Protein AF-A0A8F7GQS1-F1 (afdb_monomer_lite)

Structure (mmCIF, N/CA/C/O backbone):
data_AF-A0A8F7GQS1-F1
#
_entry.id   AF-A0A8F7GQS1-F1
#
loop_
_atom_site.group_PDB
_atom_site.id
_atom_site.type_symbol
_atom_site.label_atom_id
_atom_site.label_alt_id
_atom_site.label_comp_id
_atom_site.label_asym_id
_atom_site.label_entity_id
_atom_site.label_seq_id
_atom_site.pdbx_PDB_ins_code
_atom_site.Cartn_x
_atom_site.Cartn_y
_atom_site.Cartn_z
_atom_site.occupancy
_atom_site.B_iso_or_equiv
_atom_site.auth_seq_id
_atom_site.auth_comp_id
_atom_site.auth_asym_id
_atom_site.auth_atom_id
_atom_site.pdbx_PDB_model_num
ATOM 1 N N . CYS A 1 1 ? 7.422 9.174 -10.829 1.00 94.38 1 CYS A N 1
ATOM 2 C CA . CYS A 1 1 ? 8.753 9.356 -10.224 1.00 94.38 1 CYS A CA 1
ATOM 3 C C . CYS A 1 1 ? 9.447 10.509 -10.939 1.00 94.38 1 CYS A C 1
ATOM 5 O O . CYS A 1 1 ? 9.785 10.353 -12.108 1.00 94.38 1 CYS A O 1
ATOM 7 N N . PRO A 1 2 ? 9.610 11.667 -10.283 1.00 95.25 2 PRO A N 1
ATOM 8 C CA . PRO A 1 2 ? 10.111 12.886 -10.923 1.00 95.25 2 PRO A CA 1
ATOM 9 C C . PRO A 1 2 ? 11.571 12.794 -11.381 1.00 95.25 2 PRO A C 1
ATOM 11 O O . PRO A 1 2 ? 11.984 13.604 -12.197 1.00 95.25 2 PRO A O 1
ATOM 14 N N . TYR A 1 3 ? 12.342 11.815 -10.894 1.00 97.25 3 TYR A N 1
ATOM 15 C CA . TYR A 1 3 ? 13.741 11.667 -11.287 1.00 97.25 3 TYR A CA 1
ATOM 16 C C . TYR A 1 3 ? 13.876 11.170 -12.739 1.00 97.25 3 TYR A C 1
ATOM 18 O O . TYR A 1 3 ? 14.444 11.858 -13.579 1.00 97.25 3 TYR A O 1
ATOM 26 N N . HIS A 1 4 ? 13.296 10.010 -13.057 1.00 95.44 4 HIS A N 1
ATOM 27 C CA . HIS A 1 4 ? 13.436 9.380 -14.380 1.00 95.44 4 HIS A CA 1
ATOM 28 C C . HIS A 1 4 ? 12.099 9.149 -15.089 1.0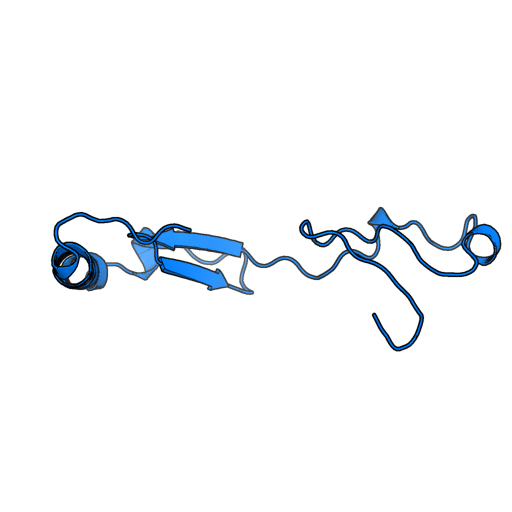0 95.44 4 HIS A C 1
ATOM 30 O O . HIS A 1 4 ? 12.016 8.325 -15.988 1.00 95.44 4 HIS A O 1
ATOM 36 N N . GLY A 1 5 ? 11.016 9.796 -14.658 1.00 95.62 5 GLY A N 1
ATOM 37 C CA . GLY A 1 5 ? 9.727 9.737 -15.355 1.00 95.62 5 GLY A CA 1
ATOM 38 C C . GLY A 1 5 ? 8.983 8.398 -15.287 1.00 95.62 5 GLY A C 1
ATOM 39 O O . GLY A 1 5 ? 8.065 8.183 -16.072 1.00 95.62 5 GLY A O 1
ATOM 40 N N . TRP A 1 6 ? 9.332 7.493 -14.369 1.00 96.75 6 TRP A N 1
ATOM 41 C CA . TRP A 1 6 ? 8.574 6.246 -14.193 1.00 96.75 6 TRP A CA 1
ATOM 42 C C . TRP A 1 6 ? 7.205 6.529 -13.583 1.00 96.75 6 TRP A C 1
ATOM 44 O O . TRP A 1 6 ? 7.104 7.264 -12.597 1.00 96.75 6 TRP A O 1
ATOM 54 N N . SER A 1 7 ? 6.163 5.924 -14.135 1.00 97.06 7 SER A N 1
ATOM 55 C CA . SER A 1 7 ? 4.775 6.137 -13.733 1.00 97.06 7 SER A CA 1
ATOM 56 C C . SER A 1 7 ? 4.184 4.848 -13.190 1.00 97.06 7 SER A C 1
ATOM 58 O O . SER A 1 7 ? 4.167 3.829 -13.881 1.00 97.06 7 SER A O 1
ATOM 60 N N . TYR A 1 8 ? 3.664 4.917 -11.970 1.00 98.19 8 TYR A N 1
ATOM 61 C CA . TYR A 1 8 ? 3.037 3.801 -11.272 1.00 98.19 8 TYR A CA 1
ATOM 62 C C . TYR A 1 8 ? 1.538 4.052 -11.139 1.00 98.19 8 TYR A C 1
ATOM 64 O O . TYR A 1 8 ? 1.106 5.199 -11.019 1.00 98.19 8 TYR A O 1
ATOM 72 N N . GLY A 1 9 ? 0.748 2.983 -11.189 1.00 97.50 9 GLY A N 1
ATOM 73 C CA . GLY A 1 9 ? -0.676 3.045 -10.879 1.00 97.50 9 GLY A CA 1
ATOM 74 C C . GLY A 1 9 ? -0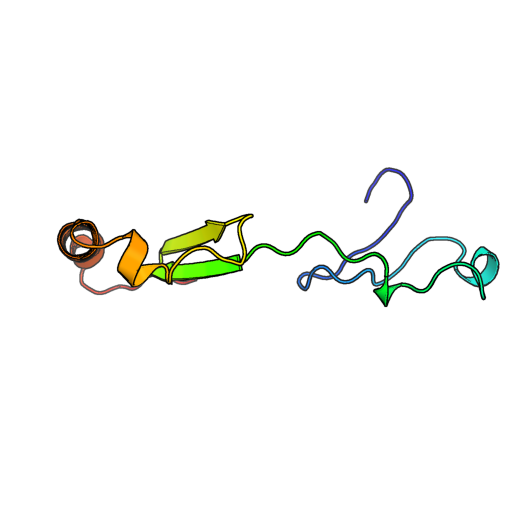.921 3.132 -9.373 1.00 97.50 9 GLY A C 1
ATOM 75 O O . GLY A 1 9 ? -0.022 2.882 -8.571 1.00 97.50 9 GLY A O 1
ATOM 76 N N . LEU A 1 10 ? -2.165 3.427 -8.984 1.00 96.81 10 LEU A N 1
ATOM 77 C CA . LEU A 1 10 ? -2.599 3.346 -7.580 1.00 96.81 10 LEU A CA 1
ATOM 78 C C . LEU A 1 10 ? -2.550 1.908 -7.032 1.00 96.81 10 LEU A C 1
ATOM 80 O O . LEU A 1 10 ? -2.534 1.711 -5.826 1.00 96.81 10 LEU A O 1
ATOM 84 N N . ASP A 1 11 ? -2.484 0.915 -7.921 1.00 96.00 11 ASP A N 1
ATOM 85 C CA . ASP A 1 11 ? -2.257 -0.497 -7.610 1.00 96.00 11 ASP A CA 1
ATOM 86 C C . ASP A 1 11 ? -0.768 -0.854 -7.451 1.00 96.00 11 ASP A C 1
ATOM 88 O O . ASP A 1 11 ? -0.421 -2.030 -7.378 1.00 96.00 11 ASP A O 1
ATOM 92 N N . GLY A 1 12 ? 0.127 0.139 -7.471 1.00 97.06 12 GLY A N 1
ATOM 93 C CA . GLY A 1 12 ? 1.570 -0.040 -7.314 1.00 97.06 12 GLY A CA 1
ATOM 94 C C . GLY A 1 12 ? 2.292 -0.593 -8.545 1.00 97.06 12 GLY A C 1
ATOM 95 O O . GLY A 1 12 ? 3.520 -0.628 -8.564 1.00 97.06 12 GLY A O 1
ATOM 96 N N . LYS A 1 13 ? 1.578 -0.982 -9.608 1.00 97.88 13 LYS A N 1
ATOM 97 C CA . LYS A 1 13 ? 2.198 -1.543 -10.818 1.00 97.88 13 LYS A CA 1
ATOM 98 C C . LYS A 1 13 ? 2.906 -0.464 -11.628 1.00 97.88 13 LYS A C 1
ATOM 100 O O . LYS A 1 13 ? 2.355 0.622 -11.829 1.00 97.88 13 LYS A O 1
ATOM 105 N N . LEU A 1 14 ? 4.079 -0.784 -12.174 1.00 97.12 14 LEU A N 1
ATOM 106 C CA . LEU A 1 14 ? 4.760 0.069 -13.146 1.00 97.12 14 LEU A CA 1
ATOM 107 C C . LEU A 1 14 ? 3.951 0.115 -14.451 1.00 97.12 14 LEU A C 1
ATOM 109 O O . LEU A 1 14 ? 3.799 -0.884 -15.151 1.00 97.12 14 LEU A O 1
ATOM 113 N N . ARG A 1 15 ? 3.399 1.285 -14.782 1.00 95.75 15 ARG A N 1
ATOM 114 C CA . ARG A 1 15 ? 2.561 1.496 -15.976 1.00 95.75 15 ARG A CA 1
ATOM 115 C C . ARG A 1 15 ? 3.387 1.975 -17.164 1.00 95.75 15 ARG A C 1
ATOM 117 O O . ARG A 1 15 ? 3.223 1.485 -18.285 1.00 95.75 15 ARG A O 1
ATOM 124 N N . ALA A 1 16 ? 4.304 2.906 -16.924 1.00 94.88 16 ALA A N 1
ATOM 125 C CA . ALA A 1 16 ? 5.148 3.472 -17.967 1.00 94.88 16 ALA A CA 1
ATOM 126 C C . ALA A 1 16 ? 6.543 3.820 -17.449 1.00 94.88 16 ALA A C 1
ATOM 128 O O . ALA A 1 16 ? 6.717 4.183 -16.288 1.00 94.88 16 ALA A O 1
ATOM 129 N N . LEU A 1 17 ? 7.511 3.755 -18.355 1.00 94.88 17 LEU A N 1
ATOM 130 C CA . LEU A 1 17 ? 8.864 4.273 -18.203 1.00 94.88 17 LEU A CA 1
ATOM 131 C C . LEU A 1 17 ? 9.251 4.979 -19.516 1.00 94.88 17 LEU A C 1
ATOM 133 O O . LEU A 1 17 ? 8.709 4.611 -20.564 1.00 94.88 17 LEU A O 1
ATOM 137 N N . PRO A 1 18 ? 10.123 5.999 -19.494 1.00 95.06 18 PRO A N 1
ATOM 138 C CA . PRO A 1 18 ? 10.591 6.642 -20.722 1.00 95.06 18 PRO A CA 1
ATOM 139 C C . PRO A 1 18 ? 11.399 5.691 -21.610 1.00 95.06 18 PRO A C 1
ATOM 141 O O . PRO A 1 18 ? 12.105 4.834 -21.094 1.00 95.06 18 PRO A O 1
ATOM 144 N N . TYR A 1 19 ? 11.335 5.887 -22.932 1.00 93.12 19 TYR A N 1
ATOM 145 C CA . TYR A 1 19 ? 12.060 5.090 -23.938 1.00 93.12 19 TYR A CA 1
ATOM 146 C C . TYR A 1 19 ? 11.894 3.563 -23.781 1.00 93.12 19 TYR A C 1
ATOM 148 O O . TYR A 1 19 ? 12.895 2.855 -23.693 1.00 93.12 19 TYR A O 1
ATOM 156 N N . PRO A 1 20 ? 10.653 3.033 -23.745 1.00 91.00 20 PRO A N 1
ATOM 157 C CA . PRO A 1 20 ? 10.408 1.610 -23.495 1.00 91.00 20 PRO A CA 1
ATOM 158 C C . PRO A 1 20 ? 11.102 0.685 -24.508 1.00 91.00 20 PRO A C 1
ATOM 160 O O . PRO A 1 20 ? 11.592 -0.366 -24.110 1.00 91.00 20 PRO A O 1
ATOM 163 N N . ASP A 1 21 ? 11.227 1.107 -25.769 1.00 92.75 21 ASP A N 1
ATOM 164 C CA . ASP A 1 21 ? 11.891 0.342 -26.835 1.00 92.75 21 ASP A CA 1
ATOM 165 C C . ASP A 1 21 ? 13.382 0.085 -26.538 1.00 92.75 21 ASP A C 1
ATOM 167 O O . ASP A 1 21 ? 13.955 -0.897 -26.995 1.00 92.75 21 ASP A O 1
ATOM 171 N N . GLY A 1 22 ? 14.021 0.933 -25.721 1.00 92.00 22 GLY A N 1
ATOM 172 C CA . GLY A 1 22 ? 15.407 0.737 -25.280 1.00 92.00 22 GLY A CA 1
ATOM 173 C C . GLY A 1 22 ? 15.587 -0.378 -24.243 1.00 92.00 22 GLY A C 1
ATOM 174 O O . GLY A 1 22 ? 16.720 -0.697 -23.891 1.00 92.00 22 GLY A O 1
ATOM 175 N N . TYR A 1 23 ? 14.489 -0.950 -23.744 1.00 90.56 23 TYR A N 1
ATOM 176 C CA . TYR A 1 23 ? 14.466 -1.971 -22.696 1.00 90.56 23 TYR A CA 1
ATOM 177 C C . TYR A 1 23 ? 13.846 -3.300 -23.156 1.00 90.56 23 TYR A C 1
ATOM 179 O O . TYR A 1 23 ? 13.691 -4.215 -22.343 1.00 90.56 23 TYR A O 1
ATOM 187 N N . GLU A 1 24 ? 13.495 -3.424 -24.438 1.00 89.38 24 GLU A N 1
ATOM 188 C CA . GLU A 1 24 ? 12.887 -4.634 -24.994 1.00 89.38 24 GLU A CA 1
ATOM 189 C C . GLU A 1 24 ? 13.809 -5.852 -24.803 1.00 89.38 24 GLU A C 1
ATOM 191 O O . GLU A 1 24 ? 14.993 -5.820 -25.141 1.00 89.38 24 GLU A O 1
ATOM 196 N N . GLY A 1 25 ? 13.281 -6.920 -24.196 1.00 90.88 25 GLY A N 1
ATOM 197 C CA . GLY A 1 25 ? 14.043 -8.130 -23.864 1.00 90.88 25 GLY A CA 1
ATOM 198 C C . GLY A 1 25 ? 15.024 -7.995 -22.690 1.00 90.88 25 GLY A C 1
ATOM 199 O O . GLY A 1 25 ? 15.720 -8.960 -22.380 1.00 90.88 25 GLY A O 1
ATOM 200 N N . ILE A 1 26 ? 15.091 -6.829 -22.036 1.00 91.81 26 ILE A N 1
ATOM 201 C CA . ILE A 1 26 ? 15.957 -6.569 -20.871 1.00 91.81 26 ILE A CA 1
ATOM 202 C C . ILE A 1 26 ? 15.131 -6.425 -19.589 1.00 91.81 26 ILE A C 1
ATOM 204 O O . ILE A 1 26 ? 15.583 -6.838 -18.524 1.00 91.81 26 ILE A O 1
ATOM 208 N N . LEU A 1 27 ? 13.951 -5.804 -19.677 1.00 90.69 27 LEU A N 1
ATOM 209 C CA . LEU A 1 27 ? 13.136 -5.452 -18.517 1.00 90.69 27 LEU A CA 1
ATOM 210 C C . LEU A 1 27 ? 11.656 -5.673 -18.805 1.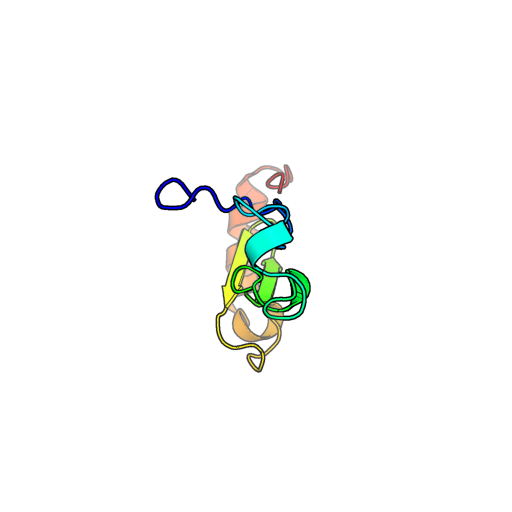00 90.69 27 LEU A C 1
ATOM 212 O O . LEU A 1 27 ? 11.089 -5.060 -19.710 1.00 90.69 27 LEU A O 1
ATOM 216 N N . GLU A 1 28 ? 11.013 -6.456 -17.945 1.00 92.06 28 GLU A N 1
ATOM 217 C CA . GLU A 1 28 ? 9.563 -6.601 -17.927 1.00 92.06 28 GLU A CA 1
ATOM 218 C C . GLU A 1 28 ? 8.959 -5.726 -16.826 1.00 92.06 28 GLU A C 1
ATOM 220 O O . GLU A 1 28 ? 9.332 -5.796 -15.655 1.00 92.06 28 GLU A O 1
ATOM 225 N N . LYS A 1 29 ? 7.977 -4.883 -17.170 1.00 92.69 29 LYS A N 1
ATOM 226 C CA . LYS A 1 29 ? 7.384 -3.927 -16.207 1.00 92.69 29 LYS A CA 1
ATOM 227 C C . LYS A 1 29 ? 6.789 -4.610 -14.971 1.00 92.69 29 LYS A C 1
ATOM 229 O O . LYS A 1 29 ? 6.742 -4.005 -13.902 1.00 92.69 29 LYS A O 1
ATOM 234 N N . SER A 1 30 ? 6.312 -5.847 -15.119 1.00 93.94 30 SER A N 1
ATOM 235 C CA . SER A 1 30 ? 5.749 -6.650 -14.028 1.00 93.94 30 SER A CA 1
ATOM 236 C C . SER A 1 30 ? 6.767 -7.031 -12.956 1.00 93.94 30 SER A C 1
ATOM 238 O O . SER A 1 30 ? 6.355 -7.365 -11.851 1.00 93.94 30 SER A O 1
ATOM 240 N N . GLU A 1 31 ? 8.063 -6.968 -13.255 1.00 94.31 31 GLU A N 1
ATOM 241 C CA . GLU A 1 31 ? 9.141 -7.307 -12.321 1.00 94.31 31 GLU A CA 1
ATOM 242 C C . GLU A 1 31 ? 9.513 -6.139 -11.398 1.00 94.31 31 GLU A C 1
ATOM 244 O O . GLU A 1 31 ? 10.213 -6.333 -10.408 1.00 94.31 31 GLU A O 1
ATOM 249 N N . LEU A 1 32 ? 9.030 -4.925 -11.695 1.00 95.81 32 LEU A N 1
ATOM 250 C CA . LEU A 1 32 ? 9.387 -3.699 -10.974 1.00 95.81 32 LEU A CA 1
ATOM 251 C C . LEU A 1 32 ? 8.167 -2.933 -10.429 1.00 95.81 32 LEU A C 1
ATOM 253 O O . LEU A 1 32 ? 8.018 -1.737 -10.701 1.00 95.81 32 LEU A O 1
ATOM 257 N N . PRO A 1 33 ? 7.257 -3.576 -9.674 1.00 97.06 33 PRO A N 1
ATOM 258 C CA . PRO A 1 33 ? 6.208 -2.859 -8.964 1.00 97.06 33 PRO A CA 1
ATOM 259 C C . PRO A 1 33 ? 6.784 -2.064 -7.780 1.00 97.06 33 PRO A C 1
ATOM 261 O O . PRO A 1 33 ? 7.907 -2.288 -7.326 1.00 97.06 33 PRO A O 1
ATOM 264 N N . LEU A 1 34 ? 5.978 -1.157 -7.231 1.00 97.56 34 LEU A N 1
ATOM 265 C CA . LEU A 1 34 ? 6.207 -0.656 -5.878 1.00 97.56 34 LEU A CA 1
ATOM 266 C C . LEU A 1 34 ? 6.076 -1.804 -4.868 1.00 97.56 34 LEU A C 1
ATOM 268 O O . LEU A 1 34 ? 5.264 -2.710 -5.054 1.00 97.56 34 LEU A O 1
ATOM 272 N N . THR A 1 35 ? 6.835 -1.735 -3.775 1.00 96.12 35 THR A N 1
ATOM 273 C CA . THR A 1 35 ? 6.693 -2.668 -2.652 1.00 96.12 35 THR A CA 1
ATOM 274 C C . THR A 1 35 ? 5.283 -2.583 -2.069 1.00 96.12 35 THR A C 1
ATOM 276 O O . THR A 1 35 ? 4.854 -1.518 -1.622 1.00 96.12 35 THR A O 1
ATOM 279 N N . SER A 1 36 ? 4.569 -3.708 -2.067 1.00 95.81 36 SER A N 1
ATOM 280 C CA . SER A 1 36 ? 3.288 -3.854 -1.378 1.00 95.81 36 SER A CA 1
ATOM 281 C C . SER A 1 36 ? 3.499 -4.180 0.098 1.00 95.81 36 SER A C 1
ATOM 283 O O . SER A 1 36 ? 4.465 -4.849 0.451 1.00 95.81 36 SER A O 1
ATOM 285 N N . LEU A 1 37 ? 2.571 -3.739 0.944 1.00 97.19 37 LEU A N 1
ATOM 286 C CA . LEU A 1 37 ? 2.507 -4.107 2.359 1.00 97.19 37 LEU A CA 1
ATOM 287 C C . LEU A 1 37 ? 1.272 -4.970 2.602 1.00 97.19 37 LEU A C 1
ATOM 289 O O . LEU A 1 37 ? 0.254 -4.786 1.928 1.00 97.19 37 LEU A O 1
ATOM 293 N N . ARG A 1 38 ? 1.328 -5.853 3.602 1.00 97.56 38 ARG A N 1
ATOM 294 C CA . ARG A 1 38 ? 0.131 -6.513 4.128 1.00 97.56 38 ARG A CA 1
ATOM 295 C C . ARG A 1 38 ? -0.736 -5.455 4.802 1.00 97.56 38 ARG A C 1
ATOM 297 O O . ARG A 1 38 ? -0.287 -4.814 5.752 1.00 97.56 38 ARG A O 1
ATOM 304 N N . VAL A 1 39 ? -1.948 -5.248 4.287 1.00 97.12 39 VAL A N 1
ATOM 305 C CA . VAL A 1 39 ? -2.894 -4.233 4.770 1.00 97.12 39 VAL A CA 1
ATOM 306 C C . VAL A 1 39 ? -4.168 -4.906 5.253 1.00 97.12 39 VAL A C 1
ATOM 308 O O . VAL A 1 39 ? -4.766 -5.708 4.539 1.00 97.12 39 VAL A O 1
ATOM 311 N N . GLU A 1 40 ? -4.603 -4.531 6.448 1.00 97.25 40 GLU A N 1
ATOM 312 C CA . GLU A 1 40 ? -5.876 -4.942 7.035 1.00 97.25 40 GLU A CA 1
ATOM 313 C C . GLU A 1 40 ? -6.568 -3.728 7.661 1.00 97.25 40 GLU A C 1
ATOM 315 O O . GLU A 1 40 ? -5.942 -2.697 7.926 1.00 97.25 40 GLU A O 1
ATOM 320 N N . SER A 1 41 ? -7.874 -3.833 7.898 1.00 95.44 41 SER A N 1
ATOM 321 C CA . SER A 1 41 ? -8.654 -2.757 8.505 1.00 95.44 41 SER A CA 1
ATOM 322 C C . SER A 1 41 ? -9.442 -3.251 9.706 1.00 95.44 41 SER A C 1
ATOM 324 O O . SER A 1 41 ? -10.087 -4.294 9.623 1.00 95.44 41 SER A O 1
ATOM 326 N N . TYR A 1 42 ? -9.475 -2.459 10.775 1.00 93.94 42 TYR A N 1
ATOM 327 C CA . TYR A 1 42 ? -10.326 -2.704 11.938 1.00 93.94 42 TYR A CA 1
ATOM 328 C C . TYR A 1 42 ? -11.094 -1.434 12.307 1.00 93.94 42 TYR A C 1
ATOM 330 O O . TYR A 1 42 ? -10.497 -0.372 12.468 1.00 93.94 42 TYR A O 1
ATOM 338 N N . ALA A 1 43 ? -12.423 -1.527 12.413 1.00 90.12 43 ALA A N 1
ATOM 339 C CA . ALA A 1 43 ? -13.314 -0.406 12.745 1.00 90.12 43 ALA A CA 1
ATOM 340 C C . ALA A 1 43 ? -13.086 0.878 11.902 1.00 90.12 43 ALA A C 1
ATOM 342 O O . ALA A 1 43 ? -13.228 1.995 12.396 1.00 90.12 43 ALA A O 1
ATOM 343 N N . GLY A 1 44 ? -12.725 0.724 10.620 1.00 88.12 44 GLY A N 1
ATOM 344 C CA . GLY A 1 44 ? -12.434 1.835 9.700 1.00 88.12 44 GLY A CA 1
ATOM 345 C C . GLY A 1 44 ? -11.022 2.428 9.821 1.00 88.12 44 GLY A C 1
ATOM 346 O O . GLY A 1 44 ? -10.684 3.356 9.093 1.00 88.12 44 GLY A O 1
ATOM 347 N N . MET A 1 45 ? -10.180 1.898 10.708 1.00 90.81 45 MET A N 1
ATOM 348 C CA . MET A 1 45 ? -8.755 2.221 10.784 1.00 90.81 45 MET A CA 1
ATOM 349 C C . MET A 1 45 ? -7.961 1.276 9.877 1.00 90.81 45 MET A C 1
ATOM 351 O O . MET A 1 45 ? -8.187 0.067 9.909 1.00 90.81 45 MET A O 1
ATOM 355 N N . VAL A 1 46 ? -7.020 1.814 9.099 1.00 95.19 46 VAL A N 1
ATOM 356 C CA . VAL A 1 46 ? -6.158 1.041 8.189 1.00 95.19 46 VAL A CA 1
ATOM 357 C C . VAL A 1 46 ? -4.808 0.779 8.854 1.00 95.19 46 VAL A C 1
ATOM 359 O O . VAL A 1 46 ? -4.147 1.716 9.301 1.00 95.19 46 VAL A O 1
ATOM 362 N N . PHE A 1 47 ? -4.393 -0.485 8.891 1.00 97.12 47 PHE A N 1
ATOM 363 C CA . PHE A 1 47 ? -3.107 -0.940 9.420 1.00 97.12 47 PHE A CA 1
ATOM 364 C C . PHE A 1 47 ? -2.277 -1.571 8.302 1.00 97.12 47 PHE A C 1
ATOM 366 O O . PHE A 1 47 ? -2.825 -2.200 7.399 1.00 97.12 47 PHE A O 1
ATOM 373 N N . ALA A 1 48 ? -0.953 -1.417 8.369 1.00 97.81 48 ALA A N 1
ATOM 374 C CA . ALA A 1 48 ? -0.024 -1.985 7.399 1.00 97.81 48 ALA A CA 1
ATOM 375 C C . ALA A 1 48 ? 1.197 -2.599 8.095 1.00 97.81 48 ALA A C 1
ATOM 377 O O . ALA A 1 48 ? 1.691 -2.054 9.083 1.00 97.81 48 ALA A O 1
ATOM 378 N N . SER A 1 49 ? 1.702 -3.705 7.553 1.00 97.94 49 SER A N 1
ATOM 379 C CA . SER A 1 49 ? 2.891 -4.410 8.036 1.00 97.94 49 SER A CA 1
ATOM 380 C C . SER A 1 49 ? 3.835 -4.739 6.877 1.00 97.94 49 SER A C 1
ATOM 382 O O . SER A 1 49 ? 3.388 -5.098 5.790 1.00 97.9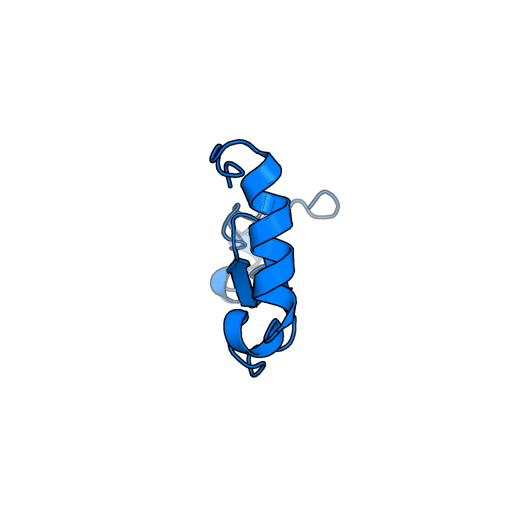4 49 SER A O 1
ATOM 384 N N . TYR A 1 50 ? 5.145 -4.646 7.133 1.00 97.06 50 TYR A N 1
ATOM 385 C CA . TYR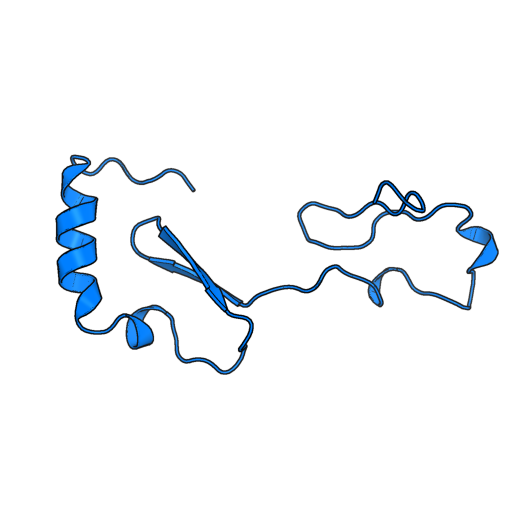 A 1 50 ? 6.190 -5.189 6.252 1.00 97.06 50 TYR A CA 1
ATOM 386 C C . TYR A 1 50 ? 6.377 -6.704 6.417 1.00 97.06 50 TYR A C 1
ATOM 388 O O . TYR A 1 50 ? 6.989 -7.337 5.566 1.00 97.06 50 TYR A O 1
ATOM 396 N N . ASN A 1 51 ? 5.914 -7.274 7.532 1.00 97.38 51 ASN A N 1
ATOM 397 C CA . ASN A 1 51 ? 5.963 -8.709 7.774 1.00 97.38 51 ASN A CA 1
ATOM 398 C C . ASN A 1 51 ? 4.681 -9.359 7.239 1.00 97.38 51 ASN A C 1
ATOM 400 O O . ASN A 1 51 ? 3.611 -9.145 7.816 1.00 97.38 51 ASN A O 1
ATOM 404 N N . ASP A 1 52 ? 4.810 -10.151 6.175 1.00 95.94 52 ASP A N 1
ATOM 405 C CA . ASP A 1 52 ? 3.704 -10.894 5.561 1.00 95.94 52 ASP A CA 1
ATOM 406 C C . ASP A 1 52 ? 3.281 -12.125 6.379 1.00 95.94 52 ASP A C 1
ATOM 408 O O . ASP A 1 52 ? 2.159 -12.604 6.232 1.00 95.94 52 ASP A O 1
ATOM 412 N N . GLU A 1 53 ? 4.145 -12.604 7.279 1.00 96.75 53 GLU A N 1
ATOM 413 C CA . GLU A 1 53 ? 3.899 -13.765 8.146 1.00 96.75 53 GLU A CA 1
ATOM 414 C C . GLU A 1 53 ? 3.327 -13.380 9.520 1.00 96.75 53 GLU A C 1
ATOM 416 O O . GLU A 1 53 ? 3.159 -14.235 10.389 1.00 96.75 53 GLU A O 1
ATOM 421 N N . ILE A 1 54 ? 3.049 -12.091 9.754 1.00 97.56 54 ILE A N 1
ATOM 422 C CA . ILE A 1 54 ? 2.430 -11.645 11.006 1.00 97.56 54 ILE A CA 1
ATOM 423 C C . ILE A 1 54 ? 1.019 -12.235 11.147 1.00 97.56 54 ILE A C 1
ATOM 425 O O . ILE A 1 54 ? 0.323 -12.467 10.158 1.00 97.56 54 ILE A O 1
ATOM 429 N N . GLU A 1 55 ? 0.588 -12.461 12.386 1.00 97.94 55 GLU A N 1
ATOM 430 C CA . GLU A 1 55 ? -0.767 -12.925 12.693 1.00 97.94 55 GLU A CA 1
ATOM 431 C C . GLU A 1 55 ? -1.857 -11.975 12.138 1.00 97.94 55 GLU A C 1
ATOM 433 O O . GLU A 1 55 ? -1.567 -10.814 11.810 1.00 97.94 55 GLU A O 1
ATOM 438 N N . PRO A 1 56 ? -3.112 -12.440 11.985 1.00 98.12 56 PRO A N 1
ATOM 439 C CA . PRO A 1 56 ? -4.232 -11.586 11.588 1.00 98.12 56 PRO A CA 1
ATOM 440 C C . PRO A 1 56 ? -4.347 -10.334 12.466 1.00 98.12 56 PRO A C 1
ATOM 442 O O . PRO A 1 56 ? -4.121 -10.400 13.675 1.00 98.12 56 PRO A O 1
ATOM 445 N N . LEU A 1 57 ? -4.742 -9.192 11.887 1.00 98.12 57 LEU A N 1
ATOM 446 C CA . LEU A 1 57 ? -4.818 -7.920 12.622 1.00 98.12 57 LEU A CA 1
ATOM 447 C C . LEU A 1 57 ? -5.682 -8.040 13.880 1.00 98.12 57 LEU A C 1
ATOM 449 O O . LEU A 1 57 ? -5.353 -7.493 14.92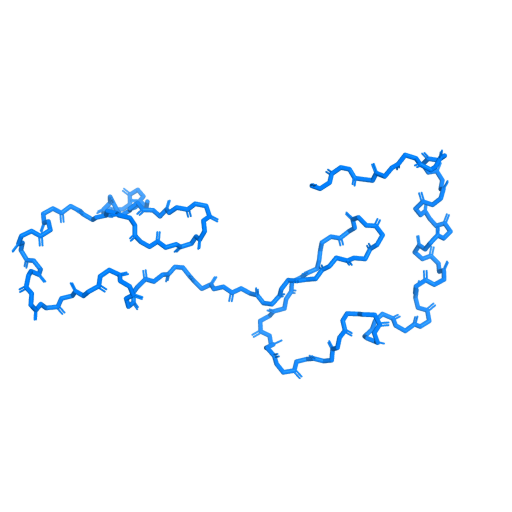8 1.00 98.12 57 LEU A O 1
ATOM 453 N N . GLU A 1 58 ? -6.795 -8.759 13.782 1.00 97.31 58 GLU A N 1
ATOM 454 C CA . GLU A 1 58 ? -7.711 -8.951 14.899 1.00 97.31 58 GLU A CA 1
ATOM 455 C C . GLU A 1 58 ? -7.126 -9.736 16.075 1.00 97.31 58 GLU A C 1
ATOM 457 O O . GLU A 1 58 ? -7.556 -9.503 17.211 1.00 97.31 58 GLU A O 1
ATOM 462 N N . ASP A 1 59 ? -6.184 -10.638 15.806 1.00 98.25 59 ASP A N 1
ATOM 463 C CA . ASP A 1 59 ? -5.474 -11.413 16.823 1.00 98.25 59 ASP A CA 1
ATOM 464 C C . ASP A 1 59 ? -4.384 -10.540 17.454 1.00 98.25 59 ASP A C 1
ATOM 466 O O . ASP A 1 59 ? -4.367 -10.376 18.677 1.00 98.25 59 ASP A O 1
ATOM 470 N N . PHE A 1 60 ? -3.615 -9.831 16.616 1.00 98.12 60 PHE A N 1
ATOM 471 C CA . PHE A 1 60 ? -2.591 -8.880 17.052 1.00 98.12 60 PHE A CA 1
ATOM 472 C C . PHE A 1 60 ? -3.162 -7.781 17.962 1.00 98.12 60 PHE A C 1
ATOM 474 O O . PHE A 1 60 ? -2.565 -7.420 18.978 1.00 98.12 60 PHE A O 1
ATOM 481 N N . LEU A 1 61 ? -4.333 -7.234 17.615 1.00 97.88 61 LEU A N 1
ATOM 482 C CA . LEU A 1 61 ? -5.008 -6.219 18.429 1.00 97.88 61 LEU A CA 1
ATOM 483 C C . LEU A 1 61 ? -5.532 -6.795 19.751 1.00 97.88 61 LEU A C 1
ATOM 485 O O . LEU A 1 61 ? -5.608 -6.070 20.747 1.00 97.88 61 LEU A O 1
ATOM 489 N N . GLY A 1 62 ? -5.911 -8.075 19.776 1.00 98.00 62 GLY A N 1
ATOM 490 C CA . GLY A 1 62 ? -6.345 -8.786 20.975 1.00 98.00 62 GLY A CA 1
ATOM 491 C C . GLY A 1 62 ? -7.334 -7.987 21.833 1.00 98.00 62 GLY A C 1
ATOM 492 O O . GLY A 1 62 ? -8.388 -7.541 21.374 1.00 98.00 62 GLY A O 1
ATOM 493 N N . GLY A 1 63 ? -6.984 -7.773 23.104 1.00 98.00 63 GLY A N 1
ATOM 494 C CA . GLY A 1 63 ? -7.815 -7.037 24.065 1.00 98.00 63 GLY A CA 1
ATOM 495 C C . GLY A 1 63 ? -7.987 -5.539 23.771 1.00 98.00 63 GLY A C 1
ATOM 496 O O . GLY A 1 63 ? -8.899 -4.917 24.319 1.00 98.00 63 GLY A O 1
ATOM 497 N N . ALA A 1 64 ? -7.164 -4.945 22.898 1.00 97.56 64 ALA A N 1
ATOM 498 C CA . ALA A 1 64 ? -7.295 -3.536 22.523 1.00 97.56 64 ALA A CA 1
ATOM 499 C C . ALA A 1 64 ? -8.578 -3.268 21.722 1.00 97.56 64 ALA A C 1
ATOM 501 O O . ALA A 1 64 ? -9.145 -2.178 21.830 1.00 97.56 64 ALA A O 1
ATOM 502 N N . LYS A 1 65 ? -9.082 -4.279 20.997 1.00 96.25 65 LYS A N 1
ATOM 503 C CA . LYS A 1 65 ? -10.304 -4.202 20.180 1.00 96.25 65 LYS A CA 1
ATOM 504 C C . LYS A 1 65 ? -11.494 -3.622 20.941 1.00 96.25 65 LYS A C 1
ATOM 506 O O . LYS A 1 65 ? -12.168 -2.729 20.439 1.00 96.25 65 LYS A O 1
ATOM 511 N N . HIS A 1 66 ? -11.688 -4.039 22.195 1.00 95.50 66 HIS A N 1
ATOM 512 C CA . HIS A 1 66 ? -12.772 -3.535 23.043 1.00 95.50 66 HIS A CA 1
ATOM 513 C C . HIS A 1 66 ? -12.747 -2.006 23.192 1.00 95.50 66 HIS A C 1
ATOM 515 O O . HIS A 1 66 ? -13.773 -1.337 23.069 1.00 95.50 66 HIS A O 1
ATOM 521 N N . TRP A 1 67 ? -11.565 -1.443 23.440 1.00 95.62 67 TRP A N 1
ATOM 522 C CA . TRP A 1 67 ? -11.390 -0.007 23.637 1.00 95.62 67 TRP A CA 1
ATOM 523 C C . TRP A 1 67 ? -11.480 0.760 22.323 1.00 95.62 67 TRP A C 1
ATOM 525 O O . TRP A 1 67 ? -12.070 1.840 22.283 1.00 95.62 67 TRP A O 1
ATOM 535 N N . MET A 1 68 ? -10.950 0.180 21.245 1.00 93.38 68 MET A N 1
ATOM 536 C CA . MET A 1 68 ? -11.082 0.730 19.899 1.00 93.38 68 MET A CA 1
ATOM 537 C C . MET A 1 68 ? -12.557 0.837 19.505 1.00 93.38 68 MET A C 1
ATOM 539 O O . MET A 1 68 ? -12.987 1.895 19.057 1.00 93.38 68 MET A O 1
ATOM 543 N N . ASP A 1 69 ? -13.366 -0.188 19.772 1.00 92.44 69 ASP A N 1
ATOM 544 C CA . ASP A 1 69 ? -14.802 -0.152 19.491 1.00 92.44 69 ASP A CA 1
ATOM 545 C C . ASP A 1 69 ? -15.518 0.951 20.272 1.00 92.44 69 ASP A C 1
ATOM 547 O O . ASP A 1 69 ? -16.366 1.654 19.720 1.00 92.44 69 ASP A O 1
ATOM 551 N N . LEU A 1 70 ? -15.202 1.114 21.561 1.00 92.69 70 LEU A N 1
ATOM 552 C CA . LEU A 1 70 ? -15.788 2.173 22.388 1.00 92.69 70 LEU A CA 1
ATOM 553 C C . LEU A 1 70 ? -15.411 3.566 21.883 1.00 92.69 70 LEU A C 1
ATOM 555 O O . LEU A 1 70 ? -16.260 4.457 21.870 1.00 92.69 70 LEU A O 1
ATOM 559 N N . PHE A 1 71 ? -14.166 3.748 21.445 1.00 90.94 71 PHE A N 1
ATOM 560 C CA . PHE A 1 71 ? -13.711 4.998 20.849 1.00 90.94 71 PHE A CA 1
ATOM 561 C C . PHE A 1 71 ? -14.433 5.278 19.529 1.00 90.94 71 PHE A C 1
ATOM 563 O O . PHE A 1 71 ? -15.038 6.335 19.361 1.00 90.94 71 PHE A O 1
ATOM 570 N N . MET A 1 72 ? -14.463 4.302 18.624 1.00 88.75 72 MET A N 1
ATOM 571 C CA . MET A 1 72 ? -15.081 4.456 17.308 1.00 88.75 72 MET A CA 1
ATOM 572 C C . MET A 1 72 ? -16.599 4.683 17.389 1.00 88.75 72 MET A C 1
ATOM 574 O O . MET A 1 72 ? -17.156 5.447 16.599 1.00 88.75 72 MET A O 1
ATOM 578 N N . LYS A 1 73 ? -17.278 4.117 18.396 1.00 87.81 73 LYS A N 1
ATOM 579 C CA . LYS A 1 73 ? -18.707 4.365 18.666 1.00 87.81 73 LYS A CA 1
ATOM 580 C C . LYS A 1 73 ? -19.033 5.819 19.017 1.00 87.81 73 LYS A C 1
ATOM 582 O O . LYS A 1 73 ? -20.185 6.219 18.846 1.00 87.81 73 LYS A O 1
ATOM 587 N N . GLN A 1 74 ? -18.060 6.627 19.450 1.00 89.12 74 GLN A N 1
ATOM 588 C CA . GLN A 1 74 ? -18.277 8.055 19.729 1.00 89.12 74 GLN A CA 1
ATOM 589 C C . GLN A 1 74 ? -18.705 8.835 18.479 1.00 89.12 74 GLN A C 1
ATOM 591 O O . GLN A 1 74 ? -19.397 9.842 18.599 1.00 89.12 74 GLN A O 1
ATOM 596 N N . GLY A 1 75 ? -18.393 8.333 17.278 1.00 84.19 75 GLY A N 1
ATOM 597 C CA . GLY A 1 75 ? -18.874 8.880 16.008 1.00 84.19 75 GLY A CA 1
ATOM 598 C C . GLY A 1 75 ? -20.371 8.675 15.741 1.00 84.19 75 GLY A C 1
ATOM 599 O O . GLY A 1 75 ? -20.798 8.832 14.604 1.00 84.19 75 GLY A O 1
ATOM 600 N N . ALA A 1 76 ? -21.175 8.280 16.737 1.00 79.25 76 ALA A N 1
ATOM 601 C CA . ALA A 1 76 ? -22.611 8.005 16.607 1.00 79.25 76 ALA A CA 1
ATOM 602 C C . ALA A 1 76 ? -22.950 6.980 15.505 1.00 79.25 76 ALA A C 1
ATOM 604 O O . ALA A 1 76 ? -23.982 7.071 14.843 1.00 79.25 76 ALA A O 1
ATOM 605 N N . GLY A 1 77 ? -22.061 6.006 15.293 1.00 68.50 77 GLY A N 1
ATOM 606 C CA . GLY A 1 77 ? -22.225 4.987 14.257 1.00 68.50 77 GLY A CA 1
ATOM 607 C C . GLY A 1 77 ? -21.947 5.472 12.832 1.00 68.50 77 GLY A C 1
ATOM 608 O O . GLY A 1 77 ? -22.137 4.691 11.903 1.00 68.50 77 GLY A O 1
ATOM 609 N N . TYR A 1 78 ? -21.472 6.709 12.635 1.00 72.88 78 TYR A N 1
ATOM 610 C CA . TYR A 1 78 ? -20.917 7.115 11.347 1.00 72.88 78 TYR A CA 1
ATOM 611 C C . TYR A 1 78 ? -19.572 6.409 11.142 1.00 72.88 78 TYR A C 1
ATOM 613 O O . TYR A 1 78 ? -18.633 6.670 11.899 1.00 72.88 78 TYR A O 1
ATOM 621 N N . PRO A 1 79 ? -19.454 5.512 10.148 1.00 66.19 79 PRO A N 1
ATOM 622 C CA . PRO A 1 79 ? -18.189 4.848 9.887 1.00 66.19 79 PRO A CA 1
ATOM 623 C C . PRO A 1 79 ? -17.157 5.870 9.400 1.00 66.19 79 PRO A C 1
ATOM 625 O O . PRO A 1 79 ? -17.500 6.818 8.682 1.00 66.19 79 PRO A O 1
ATOM 628 N N . ILE A 1 80 ? -15.880 5.643 9.727 1.00 70.75 80 ILE A N 1
ATOM 629 C CA . ILE A 1 80 ? -14.796 6.258 8.956 1.00 70.75 80 ILE A CA 1
ATOM 630 C C . ILE A 1 80 ? -14.968 5.763 7.520 1.00 70.75 80 ILE A C 1
ATOM 632 O O . ILE A 1 80 ? -14.959 4.561 7.263 1.00 70.75 80 ILE A O 1
ATOM 636 N N . LYS A 1 81 ? -15.186 6.695 6.592 1.00 64.94 81 LYS A N 1
ATOM 637 C CA . LYS A 1 81 ? -15.219 6.392 5.162 1.00 64.94 81 LYS A CA 1
ATOM 638 C C . LYS A 1 81 ? -13.780 6.131 4.719 1.00 64.94 81 LYS A C 1
ATOM 640 O O . LYS A 1 81 ? -13.016 7.085 4.594 1.00 64.94 81 LYS A O 1
ATOM 645 N N . THR A 1 82 ? -13.426 4.864 4.550 1.00 58.16 82 THR A N 1
ATOM 646 C CA . THR A 1 82 ? -12.185 4.419 3.896 1.00 58.16 82 THR A CA 1
ATOM 647 C C . THR A 1 82 ? -12.424 4.171 2.421 1.00 58.16 82 THR A C 1
ATOM 649 O O . THR A 1 82 ? -13.475 3.559 2.117 1.00 58.16 82 THR A O 1
#

Sequence (82 aa):
CPYHGWSYGLDGKLRALPYPDGYEGILEKSELPLTSLRVESYAGMVFASYNDEIEPLEDFLGGAKHWMDLFMKQGAGYPIKT

Secondary structure (DSSP, 8-state):
-TTT--EE-TTS-EEE-SSGGGGTTT--GGG-PPPP-EEEEETTEEEEES-TTSPPHHHHHTTHHHHHHHHHGGGTT-----

pLDDT: mean 92.65, std 8.11, range [58.16, 98.25]

Foldseek 3Di:
DVPQPFDADPVQFGDDGPPVVVCVVNDDSRVDGPDDWDWDDDQQDIDTDPDPPDDDPCVVCPPVNVVVVVVSCVVVPPGNDD

Radius of gyration: 19.48 Å; chains: 1; bounding box: 39×27×51 Å